Protein AF-A0A645G9M1-F1 (afdb_monomer)

pLDDT: mean 86.69, std 8.84, range [61.19, 98.19]

Mean predicted aligned error: 12.11 Å

Structure (mmCIF, N/CA/C/O backbone):
data_AF-A0A645G9M1-F1
#
_entry.id   AF-A0A645G9M1-F1
#
loop_
_atom_site.group_PDB
_atom_site.id
_atom_site.type_symbol
_atom_site.label_atom_id
_atom_site.label_alt_id
_atom_site.label_comp_id
_atom_site.label_asym_id
_atom_site.label_entity_id
_atom_site.label_seq_id
_atom_site.pdbx_PDB_ins_code
_atom_site.Cartn_x
_atom_site.Cartn_y
_atom_site.Cartn_z
_atom_site.occupancy
_atom_site.B_iso_or_equiv
_atom_site.auth_seq_id
_atom_site.auth_comp_id
_atom_site.auth_asym_id
_atom_site.auth_atom_id
_atom_site.pdbx_PDB_model_num
ATOM 1 N N . MET A 1 1 ? 27.141 -13.615 -14.813 1.00 61.19 1 MET A N 1
ATOM 2 C CA . MET A 1 1 ? 25.788 -13.403 -15.344 1.00 61.19 1 MET A CA 1
ATOM 3 C C . MET A 1 1 ? 25.907 -12.512 -16.574 1.00 61.19 1 MET A C 1
ATOM 5 O O . MET A 1 1 ? 26.567 -11.482 -16.467 1.00 61.19 1 MET A O 1
ATOM 9 N N . THR A 1 2 ? 25.422 -12.940 -17.736 1.00 76.00 2 THR A N 1
ATOM 10 C CA . THR A 1 2 ? 25.561 -12.231 -19.023 1.00 76.00 2 THR A CA 1
ATOM 11 C C . THR A 1 2 ? 24.439 -11.207 -19.220 1.00 76.00 2 THR A C 1
ATOM 13 O O . THR A 1 2 ? 23.397 -11.288 -18.573 1.00 76.00 2 THR A O 1
ATOM 16 N N . VAL A 1 3 ? 24.621 -10.231 -20.119 1.00 71.94 3 VAL A N 1
ATOM 17 C CA . VAL A 1 3 ? 23.575 -9.238 -20.454 1.00 71.94 3 VAL A CA 1
ATOM 18 C C . VAL A 1 3 ? 22.278 -9.918 -20.914 1.00 71.94 3 VAL A C 1
ATOM 20 O O . VAL A 1 3 ? 21.189 -9.452 -20.582 1.00 71.94 3 VAL A O 1
ATOM 23 N N . ASP A 1 4 ? 22.384 -11.044 -21.618 1.00 73.06 4 ASP A N 1
ATOM 24 C CA . ASP A 1 4 ? 21.227 -11.805 -22.097 1.00 73.06 4 ASP A CA 1
ATOM 25 C C . ASP A 1 4 ? 20.457 -12.477 -20.952 1.00 73.06 4 ASP A C 1
ATOM 27 O O . ASP A 1 4 ? 19.225 -12.474 -20.952 1.00 73.06 4 ASP A O 1
ATOM 31 N N . GLU A 1 5 ? 21.156 -12.961 -19.920 1.00 77.12 5 GLU A N 1
ATOM 32 C CA . GLU A 1 5 ? 20.518 -13.451 -18.693 1.00 77.12 5 GLU A CA 1
ATOM 33 C C . GLU A 1 5 ? 19.759 -12.319 -17.981 1.00 77.12 5 GLU A C 1
ATOM 35 O O . GLU A 1 5 ? 18.628 -12.524 -17.547 1.00 77.12 5 GLU A O 1
ATOM 40 N N . TYR A 1 6 ? 20.300 -11.096 -17.935 1.00 73.75 6 TYR A N 1
ATOM 41 C CA . TYR A 1 6 ? 19.592 -9.944 -17.355 1.00 73.75 6 TYR A CA 1
ATOM 42 C C . TYR A 1 6 ? 18.337 -9.550 -18.136 1.00 73.75 6 TYR A C 1
ATOM 44 O O . TYR A 1 6 ? 17.296 -9.275 -17.536 1.00 73.75 6 TYR A O 1
ATOM 52 N N . LYS A 1 7 ? 18.408 -9.553 -19.471 1.00 72.88 7 LYS A N 1
ATOM 53 C CA . LYS A 1 7 ? 17.247 -9.267 -20.328 1.00 72.88 7 LYS A CA 1
ATOM 54 C C . LYS A 1 7 ? 16.134 -10.306 -20.186 1.00 72.88 7 LYS A C 1
ATOM 56 O O . LYS A 1 7 ? 14.979 -9.976 -20.433 1.00 72.88 7 LYS A O 1
ATOM 61 N N . SER A 1 8 ? 16.449 -11.532 -19.762 1.00 78.12 8 SER A N 1
ATOM 62 C CA . SER A 1 8 ? 15.441 -12.578 -19.550 1.00 78.12 8 SER A CA 1
ATOM 63 C C . SER A 1 8 ? 14.485 -12.292 -18.381 1.00 78.12 8 SER A C 1
ATOM 65 O O . SER A 1 8 ? 13.332 -12.713 -18.430 1.00 78.12 8 SER A O 1
ATOM 67 N N . PHE A 1 9 ? 14.917 -11.529 -17.367 1.00 77.31 9 PHE A N 1
ATOM 68 C CA . PHE A 1 9 ? 14.066 -11.163 -16.225 1.00 77.31 9 PHE A CA 1
ATOM 69 C C . PHE A 1 9 ? 12.993 -10.129 -16.574 1.00 77.31 9 PHE A C 1
ATOM 71 O O . PHE A 1 9 ? 11.992 -10.036 -15.869 1.00 77.31 9 PHE A O 1
ATOM 78 N N . VAL A 1 10 ? 13.209 -9.342 -17.634 1.00 80.31 10 VAL A N 1
ATOM 79 C CA . VAL A 1 10 ? 12.287 -8.290 -18.079 1.00 80.31 10 VAL A CA 1
ATOM 80 C C . VAL A 1 10 ? 12.115 -8.404 -19.597 1.00 80.31 10 VAL A C 1
ATOM 82 O O . VAL A 1 10 ? 12.808 -7.712 -20.353 1.00 80.31 10 VAL A O 1
ATOM 85 N N . PRO A 1 11 ? 11.223 -9.298 -20.071 1.00 78.00 11 PRO A N 1
ATOM 86 C CA . PRO A 1 11 ? 10.996 -9.545 -21.497 1.00 78.00 11 PRO A CA 1
ATOM 87 C C . PRO A 1 11 ? 10.673 -8.280 -22.303 1.00 78.00 11 PRO A C 1
ATOM 89 O O . PRO A 1 11 ? 10.980 -8.201 -23.495 1.00 78.00 11 PRO A O 1
ATOM 92 N N . GLU A 1 12 ? 10.107 -7.261 -21.659 1.00 78.81 12 GLU A N 1
ATOM 93 C CA . GLU A 1 12 ? 9.803 -5.947 -22.228 1.00 78.81 12 GLU A CA 1
ATOM 94 C C . GLU A 1 12 ? 11.058 -5.222 -22.737 1.00 78.81 12 GLU A C 1
ATOM 96 O O . GLU A 1 12 ? 10.975 -4.399 -23.648 1.00 78.81 12 GLU A O 1
ATOM 101 N N . PHE A 1 13 ? 12.234 -5.550 -22.195 1.00 80.12 13 PHE A N 1
ATOM 102 C CA . PHE A 1 13 ? 13.522 -4.979 -22.590 1.00 80.12 13 PHE A CA 1
ATOM 103 C C . PHE A 1 13 ? 14.321 -5.872 -23.546 1.00 80.12 13 PHE A C 1
ATOM 105 O O . PHE A 1 13 ? 15.453 -5.536 -23.897 1.00 80.12 13 PHE A O 1
ATOM 112 N N . SER A 1 14 ? 13.736 -6.973 -24.027 1.00 78.31 14 SER A N 1
ATOM 113 C CA . SER A 1 14 ? 14.383 -7.903 -24.967 1.00 78.31 14 SER A CA 1
ATOM 114 C C . SER A 1 14 ? 14.899 -7.217 -26.238 1.00 78.31 14 SER A C 1
ATOM 116 O O . SER A 1 14 ? 15.976 -7.549 -26.731 1.00 78.31 14 SER A O 1
A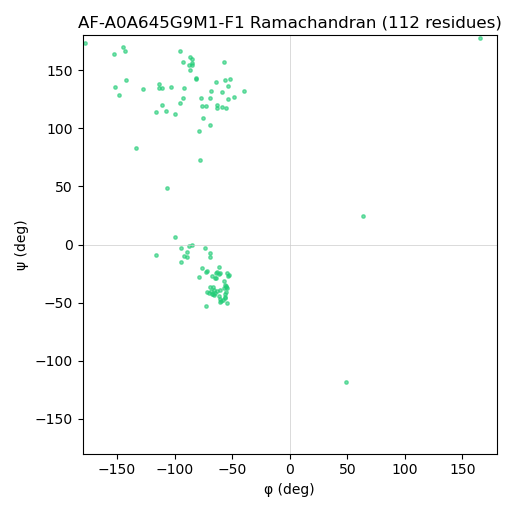TOM 118 N N . LYS A 1 15 ? 14.164 -6.216 -26.740 1.00 79.00 15 LYS A N 1
ATOM 119 C CA . LYS A 1 15 ? 14.522 -5.424 -27.932 1.00 79.00 15 LYS A CA 1
ATOM 120 C C . LYS A 1 15 ? 15.376 -4.194 -27.620 1.00 79.00 15 LYS A C 1
ATOM 122 O O . LYS A 1 15 ? 15.801 -3.504 -28.543 1.00 79.00 15 LYS A O 1
ATOM 127 N N . SER A 1 16 ? 15.597 -3.891 -26.345 1.00 82.25 16 SER A N 1
ATOM 128 C CA . SER A 1 16 ? 16.350 -2.713 -25.932 1.00 82.25 16 SER A CA 1
ATOM 129 C C . SER A 1 16 ? 17.850 -2.981 -26.007 1.00 82.25 16 SER A C 1
ATOM 131 O O . SER A 1 16 ? 18.334 -4.080 -25.706 1.00 82.25 16 SER A O 1
ATOM 133 N N . ASN A 1 17 ? 18.603 -1.960 -26.405 1.00 84.75 17 ASN A N 1
ATOM 134 C CA . ASN A 1 17 ? 20.053 -2.051 -26.510 1.00 84.75 17 ASN A CA 1
ATOM 135 C C . ASN A 1 17 ? 20.705 -1.865 -25.140 1.00 84.75 17 ASN A C 1
ATOM 137 O O . ASN A 1 17 ? 20.261 -1.048 -24.333 1.00 84.75 17 ASN A O 1
ATOM 141 N N . TRP A 1 18 ? 21.768 -2.631 -24.901 1.00 86.19 18 TRP A N 1
ATOM 142 C CA . TRP A 1 18 ? 22.651 -2.402 -23.767 1.00 86.19 18 TRP A CA 1
ATOM 143 C C . TRP A 1 18 ? 23.564 -1.225 -24.095 1.00 86.19 18 TRP A C 1
ATOM 145 O O . TRP A 1 18 ? 24.224 -1.227 -25.134 1.00 86.19 18 TRP A O 1
ATOM 155 N N . VAL A 1 19 ? 23.585 -0.227 -23.224 1.00 86.31 19 VAL A N 1
ATOM 156 C CA . VAL A 1 19 ? 24.507 0.900 -23.298 1.00 86.31 19 VAL A CA 1
ATOM 157 C C . VAL A 1 19 ? 25.632 0.616 -22.318 1.00 86.31 19 VAL A C 1
ATOM 159 O O . VAL A 1 19 ? 25.414 0.578 -21.108 1.00 86.31 19 VAL A O 1
ATOM 162 N N . GLN A 1 20 ? 26.826 0.377 -22.855 1.00 82.44 20 GLN A N 1
ATOM 163 C CA . GLN A 1 20 ? 28.036 0.281 -22.050 1.00 82.44 20 GLN A CA 1
ATOM 164 C C . GLN A 1 20 ? 28.455 1.697 -21.658 1.00 82.44 20 GLN A C 1
ATOM 166 O O . GLN A 1 20 ? 28.709 2.522 -22.535 1.00 82.44 20 GLN A O 1
ATOM 171 N N . ASP A 1 21 ? 28.504 1.972 -20.362 1.00 76.50 21 ASP A N 1
ATOM 172 C CA . ASP A 1 21 ? 28.881 3.275 -19.826 1.00 76.50 21 ASP A CA 1
ATOM 173 C C . ASP A 1 21 ? 29.497 3.078 -18.445 1.00 76.50 21 ASP A C 1
ATOM 175 O O . ASP A 1 21 ? 28.961 2.324 -17.640 1.00 76.50 21 ASP A O 1
ATOM 179 N N . ASP A 1 22 ? 30.609 3.734 -18.140 1.00 76.56 22 ASP A N 1
ATOM 180 C CA . ASP A 1 22 ? 31.276 3.544 -16.853 1.00 76.56 22 ASP A CA 1
ATOM 181 C C . ASP A 1 22 ? 30.554 4.323 -15.750 1.00 76.56 22 ASP A C 1
ATOM 183 O O . ASP A 1 22 ? 31.024 5.349 -15.262 1.00 76.56 22 ASP A O 1
ATOM 187 N N . LEU A 1 23 ? 29.375 3.823 -15.366 1.00 75.00 23 LEU A N 1
ATOM 188 C CA . LEU A 1 23 ? 28.478 4.431 -14.384 1.00 75.00 23 LEU A CA 1
ATOM 189 C C . LEU A 1 23 ? 29.168 4.709 -13.044 1.00 75.00 23 LEU A C 1
ATOM 191 O O . LEU A 1 23 ? 28.725 5.584 -12.304 1.00 75.00 23 LEU A O 1
ATOM 195 N N . LYS A 1 24 ? 30.242 3.978 -12.721 1.00 77.88 24 LYS A N 1
ATOM 196 C CA . LYS A 1 24 ? 31.030 4.187 -11.501 1.00 77.88 24 LYS A CA 1
ATOM 197 C C . LYS A 1 24 ? 31.988 5.367 -11.615 1.00 77.88 24 LYS A C 1
ATOM 199 O O . LYS A 1 24 ? 32.311 5.969 -10.595 1.00 77.88 24 LYS A O 1
ATOM 204 N N . CYS A 1 25 ? 32.443 5.682 -12.823 1.00 77.25 25 CYS A N 1
ATOM 205 C CA . CYS A 1 25 ? 33.366 6.780 -13.095 1.00 77.25 25 CYS A CA 1
ATOM 206 C C . CYS A 1 25 ? 32.661 8.082 -13.498 1.00 77.25 25 CYS A C 1
ATOM 208 O O . CYS A 1 25 ? 33.329 9.100 -13.688 1.00 77.25 25 CYS A O 1
ATOM 210 N N . ILE A 1 26 ? 31.329 8.084 -13.614 1.00 80.56 26 ILE A N 1
ATOM 211 C CA . ILE A 1 26 ? 30.561 9.307 -13.853 1.00 80.56 26 ILE A CA 1
ATOM 212 C C . ILE A 1 26 ? 30.541 10.163 -12.581 1.00 80.56 26 ILE A C 1
ATOM 214 O O . ILE A 1 26 ? 29.993 9.773 -11.54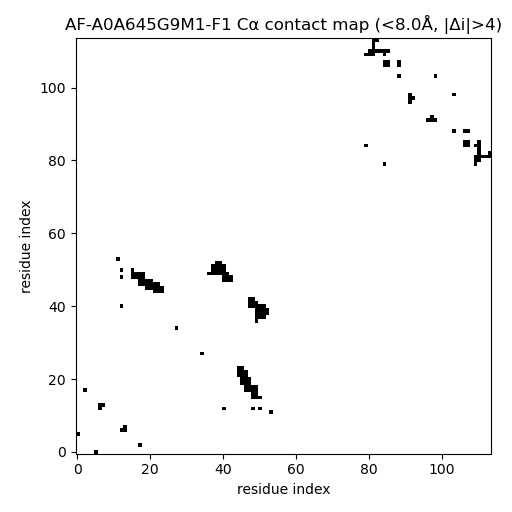9 1.00 80.56 26 ILE A O 1
ATOM 218 N N . ASP A 1 27 ? 31.077 11.379 -12.681 1.00 82.69 27 ASP A N 1
ATOM 219 C CA . ASP A 1 27 ? 30.879 12.410 -11.667 1.00 82.69 27 ASP A CA 1
ATOM 220 C C . ASP A 1 27 ? 29.493 13.056 -11.836 1.00 82.69 27 ASP A C 1
ATOM 222 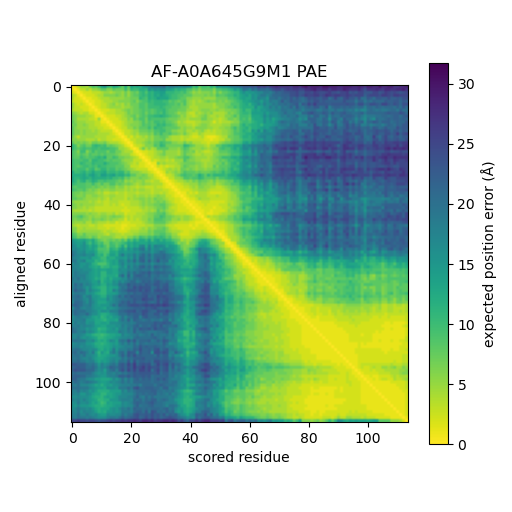O O . ASP A 1 27 ? 29.278 13.956 -12.655 1.00 82.69 27 ASP A O 1
ATOM 226 N N . PHE A 1 28 ? 28.528 12.579 -11.047 1.00 80.56 28 PHE A N 1
ATOM 227 C CA . PHE A 1 28 ? 27.167 13.121 -11.010 1.00 80.56 28 PHE A CA 1
ATOM 228 C C . PHE A 1 28 ? 27.063 14.481 -10.298 1.00 80.56 28 PHE A C 1
ATOM 230 O O . PHE A 1 28 ? 25.973 15.052 -10.251 1.00 80.56 28 PHE A O 1
ATOM 237 N N . THR A 1 29 ? 28.157 15.010 -9.737 1.00 82.12 29 THR A N 1
ATOM 238 C CA . THR A 1 29 ? 28.172 16.323 -9.070 1.00 82.12 29 THR A CA 1
ATOM 239 C C . THR A 1 29 ? 28.496 17.475 -10.024 1.00 82.12 29 THR A C 1
ATOM 241 O O . THR A 1 29 ? 28.291 18.641 -9.676 1.00 82.12 29 THR A O 1
ATOM 244 N N . GLU A 1 30 ? 28.932 17.169 -11.251 1.00 85.50 30 GLU A N 1
ATOM 245 C CA . GLU A 1 30 ? 29.248 18.162 -12.273 1.00 85.50 30 GLU A CA 1
ATOM 246 C C . GLU A 1 30 ? 27.976 18.862 -12.789 1.00 85.50 30 GLU A C 1
ATOM 248 O O . GLU A 1 30 ? 27.237 18.345 -13.626 1.00 85.50 30 GLU A O 1
ATOM 253 N N . SER A 1 31 ? 27.740 20.091 -12.326 1.00 81.94 31 SER A N 1
ATOM 254 C CA . SER A 1 31 ? 26.552 20.888 -12.669 1.00 81.94 31 SER A CA 1
ATOM 255 C C . SER A 1 31 ? 26.496 21.368 -14.127 1.00 81.94 31 SER A C 1
ATOM 257 O O . SER A 1 31 ? 25.459 21.864 -14.569 1.00 81.94 31 SER A O 1
ATOM 259 N N . SER A 1 32 ? 27.590 21.220 -14.884 1.00 85.88 32 SER A N 1
ATOM 260 C CA . SER A 1 32 ? 27.668 21.549 -16.314 1.00 85.88 32 SER A CA 1
ATOM 261 C C . SER A 1 32 ? 26.978 20.498 -17.201 1.00 85.88 32 SER A C 1
ATOM 263 O O . SER A 1 32 ? 26.614 20.796 -18.341 1.00 85.88 32 SER A O 1
ATOM 265 N N . LYS A 1 33 ? 26.775 19.276 -16.684 1.00 83.25 33 LYS A N 1
ATOM 266 C CA . LYS A 1 33 ? 26.179 18.145 -17.402 1.00 83.25 33 LYS A CA 1
ATOM 267 C C . LYS A 1 33 ? 24.835 17.774 -16.791 1.00 83.25 33 LYS A C 1
ATOM 269 O O . LYS A 1 33 ? 24.658 17.721 -15.580 1.00 83.25 33 LYS A O 1
ATOM 274 N N . SER A 1 34 ? 23.867 17.480 -17.654 1.00 82.00 34 SER A N 1
ATOM 275 C CA . SER A 1 34 ? 22.566 16.958 -17.239 1.00 82.00 34 SER A CA 1
ATOM 276 C C . SER A 1 34 ? 22.473 15.488 -17.615 1.00 82.00 34 SER A C 1
ATOM 278 O O . SER A 1 34 ? 22.442 15.144 -18.796 1.00 82.00 34 SER A O 1
ATOM 280 N N . TYR A 1 35 ? 22.395 14.628 -16.604 1.00 83.06 35 TYR A N 1
ATOM 281 C CA . TYR A 1 35 ? 22.123 13.207 -16.778 1.00 83.06 35 TYR A CA 1
ATOM 282 C C . TYR A 1 35 ? 20.618 12.977 -16.652 1.00 83.06 35 TYR A C 1
ATOM 284 O O . TYR A 1 35 ? 19.994 13.386 -15.671 1.00 83.06 35 TYR A O 1
ATOM 292 N N . LYS A 1 36 ? 20.013 12.341 -17.656 1.00 83.19 36 LYS A N 1
ATOM 293 C CA . LYS A 1 36 ? 18.590 11.992 -17.635 1.00 83.19 36 LYS A CA 1
ATOM 294 C C . LYS A 1 36 ? 18.448 10.486 -17.656 1.00 83.19 36 LYS A C 1
ATOM 296 O O . LYS A 1 36 ? 18.772 9.848 -18.654 1.00 83.19 36 LYS A O 1
ATOM 301 N N . TRP A 1 37 ? 17.922 9.938 -16.567 1.00 83.81 37 TRP A N 1
ATOM 302 C CA . TRP A 1 37 ? 17.510 8.545 -16.552 1.00 83.81 37 TRP A CA 1
ATOM 303 C C . TRP A 1 37 ? 16.284 8.362 -17.466 1.00 83.81 37 TRP A C 1
ATOM 305 O O . TRP A 1 37 ? 15.340 9.160 -17.382 1.00 83.81 37 TRP A O 1
ATOM 315 N N . PRO A 1 38 ? 16.275 7.350 -18.351 1.00 84.00 38 PRO A N 1
ATOM 316 C CA . PRO A 1 38 ? 15.089 6.964 -19.111 1.00 84.00 38 PRO A CA 1
ATOM 317 C C . PRO A 1 38 ? 13.916 6.622 -18.179 1.00 84.00 38 PRO A C 1
ATOM 319 O O . PRO A 1 38 ? 14.106 6.301 -17.011 1.00 84.00 38 PRO A O 1
ATOM 322 N N . LYS A 1 39 ? 12.670 6.698 -18.664 1.00 85.50 39 LYS A N 1
ATOM 323 C CA . LYS A 1 39 ? 11.486 6.538 -17.791 1.00 85.50 39 LYS A CA 1
ATOM 324 C C . LYS A 1 39 ? 11.420 5.163 -17.108 1.00 85.50 39 LYS A C 1
ATOM 326 O O . LYS A 1 39 ? 10.801 5.040 -16.058 1.00 85.50 39 LYS A O 1
ATOM 331 N N . ALA A 1 40 ? 12.039 4.152 -17.708 1.00 85.88 40 ALA A N 1
ATOM 332 C CA . ALA A 1 40 ? 12.280 2.838 -17.134 1.00 85.88 40 ALA A CA 1
ATOM 333 C C . ALA A 1 40 ? 13.650 2.324 -17.590 1.00 85.88 40 ALA A C 1
ATOM 335 O O . ALA A 1 40 ? 14.247 2.858 -18.522 1.00 85.88 40 ALA A O 1
ATOM 336 N N . GLY A 1 41 ? 14.153 1.272 -16.960 1.00 87.88 41 GLY A N 1
ATOM 337 C CA . GLY A 1 41 ? 15.421 0.688 -17.362 1.00 87.88 41 GLY A CA 1
ATOM 338 C C . GLY A 1 41 ? 15.997 -0.252 -16.322 1.00 87.88 41 GLY A C 1
ATOM 339 O O . GLY A 1 41 ? 15.438 -0.414 -15.239 1.00 87.88 41 GLY A O 1
ATOM 340 N N . LEU A 1 42 ? 17.135 -0.844 -16.659 1.00 86.38 42 LEU A N 1
ATOM 341 C CA . LEU A 1 42 ? 17.943 -1.674 -15.769 1.00 86.38 42 LEU A CA 1
ATOM 342 C C . LEU A 1 42 ? 19.367 -1.135 -15.795 1.00 86.38 42 LEU A C 1
ATOM 344 O O . LEU A 1 42 ? 19.887 -0.893 -16.875 1.00 86.38 42 LEU A O 1
ATOM 348 N N . ALA A 1 43 ? 20.008 -0.969 -14.647 1.00 87.19 43 ALA A N 1
ATOM 349 C CA . ALA A 1 43 ? 21.437 -0.675 -14.576 1.00 87.19 43 ALA A CA 1
ATOM 350 C C . ALA A 1 43 ? 22.152 -1.859 -13.929 1.00 87.19 43 ALA A C 1
ATOM 352 O O . ALA A 1 43 ? 21.685 -2.384 -12.917 1.00 87.19 43 ALA A O 1
ATOM 353 N N . TRP A 1 44 ? 23.274 -2.280 -14.507 1.00 81.81 44 TRP A N 1
ATOM 354 C CA . TRP A 1 44 ? 24.115 -3.316 -13.922 1.00 81.81 44 TRP A CA 1
ATOM 355 C C . TRP A 1 44 ? 25.585 -3.080 -14.264 1.00 81.81 44 TRP A C 1
ATOM 357 O O . TRP A 1 44 ? 25.944 -2.940 -15.430 1.00 81.81 44 TRP A O 1
ATOM 367 N N . MET A 1 45 ? 26.435 -3.091 -13.233 1.00 82.69 45 MET A N 1
ATOM 368 C CA . MET A 1 45 ? 27.864 -2.774 -13.337 1.00 82.69 45 MET A CA 1
ATOM 369 C C . MET A 1 45 ? 28.095 -1.467 -14.111 1.00 82.69 45 MET A C 1
ATOM 371 O O . MET A 1 45 ? 27.632 -0.417 -13.675 1.00 82.69 45 MET A O 1
ATOM 375 N N . ASP A 1 46 ? 28.796 -1.550 -15.237 1.00 84.94 46 ASP A N 1
ATOM 376 C CA . ASP A 1 46 ? 29.260 -0.420 -16.036 1.00 84.94 46 ASP A CA 1
ATOM 377 C C . ASP A 1 46 ? 28.403 -0.333 -17.307 1.00 84.94 46 ASP A C 1
ATOM 379 O O . ASP A 1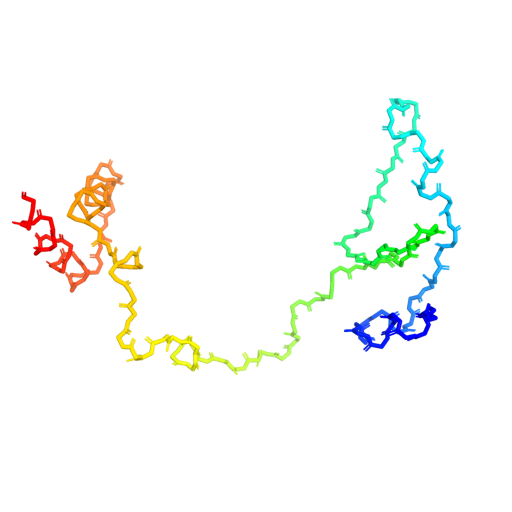 46 ? 28.884 -0.285 -18.441 1.00 84.94 46 ASP A O 1
ATOM 383 N N . GLY A 1 47 ? 27.089 -0.396 -17.120 1.00 86.50 47 GLY A N 1
ATOM 384 C CA . GLY A 1 47 ? 26.154 -0.209 -18.208 1.00 86.50 47 GLY A CA 1
ATOM 385 C C . GLY A 1 47 ? 24.706 -0.263 -17.765 1.00 86.50 47 GLY A C 1
ATOM 386 O O . GLY A 1 47 ? 24.365 -0.546 -16.610 1.00 86.50 47 GLY A O 1
ATOM 387 N N . TYR A 1 48 ? 23.836 0.047 -18.713 1.00 88.50 48 TYR A N 1
ATOM 388 C CA . TYR A 1 48 ? 22.407 0.094 -18.479 1.00 88.50 48 TYR A CA 1
ATOM 389 C C . TYR A 1 48 ? 21.599 -0.192 -19.744 1.00 88.50 48 TYR A C 1
ATOM 391 O O . TYR A 1 48 ? 22.074 -0.104 -20.872 1.00 88.50 48 TYR A O 1
ATOM 399 N N . ILE A 1 49 ? 20.325 -0.498 -19.539 1.00 88.50 49 ILE A N 1
ATOM 400 C CA . ILE A 1 49 ? 19.276 -0.502 -20.545 1.00 88.50 49 ILE A CA 1
ATOM 401 C C . ILE A 1 49 ? 18.344 0.652 -20.218 1.00 88.50 49 ILE A C 1
ATOM 403 O O . ILE A 1 49 ? 17.743 0.681 -19.146 1.00 88.50 49 ILE A O 1
ATOM 407 N N . GLY A 1 50 ? 18.203 1.584 -21.154 1.00 87.69 50 GLY A N 1
ATOM 408 C CA . GLY A 1 50 ? 17.190 2.628 -21.107 1.00 87.69 50 GLY A CA 1
ATOM 409 C C . GLY A 1 50 ? 15.919 2.208 -21.834 1.00 87.69 50 GLY A C 1
ATOM 410 O O . GLY A 1 50 ? 15.987 1.709 -22.955 1.00 87.69 50 GLY A O 1
ATOM 411 N N . ALA A 1 51 ? 14.759 2.440 -21.230 1.00 83.50 51 ALA A N 1
ATOM 412 C CA . ALA A 1 51 ? 13.465 2.147 -21.828 1.00 83.50 51 ALA A CA 1
ATOM 413 C C . ALA A 1 51 ? 12.401 3.180 -21.430 1.00 83.50 51 ALA A C 1
ATOM 415 O O . ALA A 1 51 ? 12.583 4.024 -20.549 1.00 83.50 51 ALA A O 1
ATOM 416 N N . ASN A 1 52 ? 11.251 3.109 -22.094 1.00 80.12 52 ASN A N 1
ATOM 417 C CA . ASN A 1 52 ? 10.043 3.740 -21.584 1.00 80.12 52 ASN A CA 1
ATOM 418 C C . ASN A 1 52 ? 9.342 2.777 -20.628 1.00 80.12 52 ASN A C 1
ATOM 420 O O . ASN A 1 52 ? 9.432 1.562 -20.801 1.00 80.12 52 ASN A O 1
ATOM 424 N N . VAL A 1 53 ? 8.631 3.322 -19.637 1.00 70.44 53 VAL A N 1
ATOM 425 C CA . VAL A 1 53 ? 7.678 2.532 -18.846 1.00 70.44 53 VAL A CA 1
ATOM 426 C C . VAL A 1 53 ? 6.733 1.873 -19.838 1.00 70.44 53 VAL A C 1
ATOM 428 O O . VAL A 1 53 ? 6.174 2.568 -20.694 1.00 70.44 53 VAL A O 1
ATOM 431 N N . ALA A 1 54 ? 6.616 0.546 -19.764 1.00 65.94 54 ALA A N 1
ATOM 432 C CA . ALA A 1 54 ? 5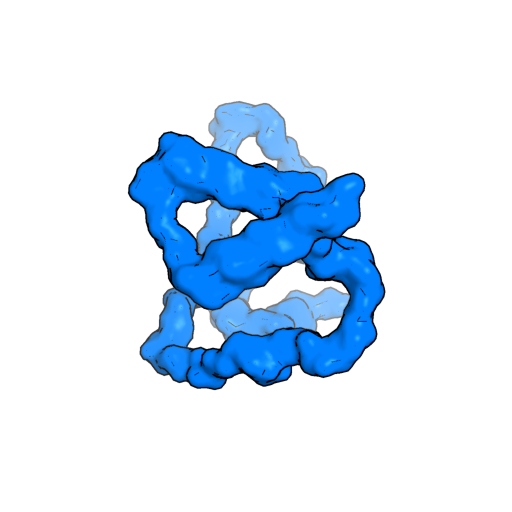.634 -0.162 -20.565 1.00 65.94 54 ALA A CA 1
ATOM 433 C C . ALA A 1 54 ? 4.269 0.491 -20.304 1.00 65.94 54 ALA A C 1
ATOM 435 O O . ALA A 1 54 ? 3.975 0.824 -19.149 1.00 65.94 54 ALA A O 1
ATOM 436 N N . PRO A 1 55 ? 3.451 0.744 -21.339 1.00 69.19 55 PRO A N 1
ATOM 437 C CA . PRO A 1 55 ? 2.090 1.184 -21.086 1.00 69.19 55 PRO A CA 1
ATOM 438 C C . PRO A 1 55 ? 1.450 0.189 -20.115 1.00 69.19 55 PRO A C 1
ATOM 440 O O . PRO A 1 55 ? 1.732 -1.011 -20.189 1.00 69.19 55 PRO A O 1
ATOM 443 N N . THR A 1 56 ? 0.622 0.689 -19.192 1.00 67.12 56 THR A N 1
ATOM 444 C CA . THR A 1 56 ? -0.276 -0.162 -18.400 1.00 67.12 56 THR A CA 1
ATOM 445 C C . THR A 1 56 ? -0.835 -1.239 -19.328 1.00 67.12 56 THR A C 1
ATOM 447 O O . THR A 1 56 ? -1.221 -0.876 -20.445 1.00 67.12 56 THR A O 1
ATOM 450 N N . PRO A 1 57 ? -0.813 -2.528 -18.935 1.00 72.56 57 PRO A N 1
ATOM 451 C CA . PRO A 1 57 ? -1.146 -3.613 -19.845 1.00 72.56 57 PRO A CA 1
ATOM 452 C C . PRO A 1 57 ? -2.452 -3.295 -20.572 1.00 72.56 57 PRO A C 1
ATOM 454 O O . PRO A 1 57 ? -3.445 -2.935 -19.941 1.00 72.56 57 PRO A O 1
ATOM 457 N N . GLU A 1 58 ? -2.408 -3.363 -21.907 1.00 73.31 58 GLU A N 1
ATOM 458 C CA . GLU A 1 58 ? -3.545 -3.027 -22.777 1.00 73.31 58 GLU A CA 1
ATOM 459 C C . GLU A 1 58 ? -4.778 -3.851 -22.394 1.00 73.31 58 GLU A C 1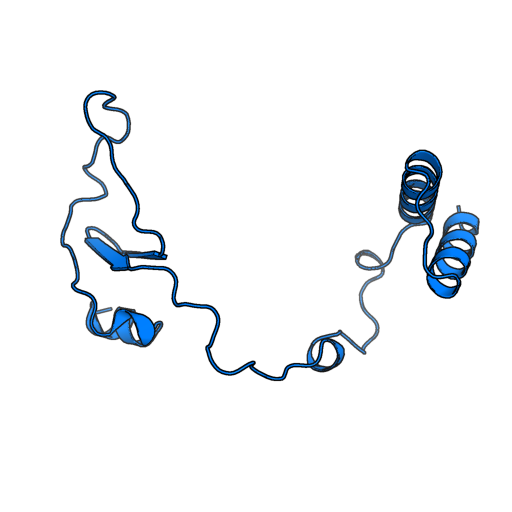
ATOM 461 O O . GLU A 1 58 ? -5.907 -3.363 -22.392 1.00 73.31 58 GLU A O 1
ATOM 466 N N . VAL A 1 59 ? -4.530 -5.096 -21.989 1.00 82.12 59 VAL A N 1
ATOM 467 C CA . VAL A 1 59 ? -5.523 -5.988 -21.411 1.00 82.12 59 VAL A CA 1
ATOM 468 C C . VAL A 1 59 ? -5.447 -5.887 -19.894 1.00 82.12 59 VAL A C 1
ATOM 470 O O . VAL A 1 59 ? -4.415 -6.1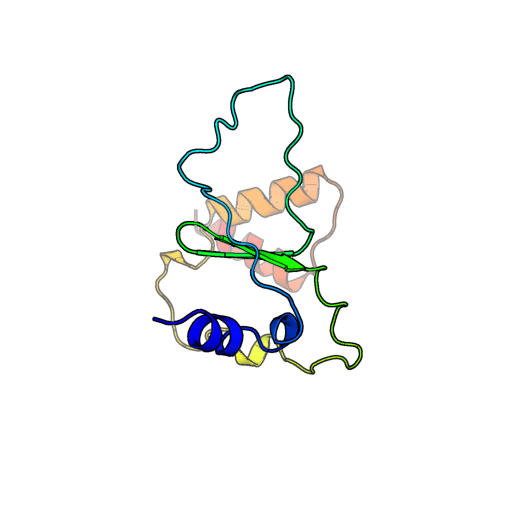85 -19.291 1.00 82.12 59 VAL A O 1
ATOM 473 N N . GLN A 1 60 ? -6.562 -5.516 -19.264 1.00 82.19 60 GLN A N 1
ATOM 474 C CA . GLN A 1 60 ? -6.686 -5.558 -17.813 1.00 82.19 60 GLN A CA 1
ATOM 475 C C . GLN A 1 60 ? -6.380 -6.973 -17.313 1.00 82.19 60 GLN A C 1
ATOM 477 O O . GLN A 1 60 ? -7.103 -7.925 -17.610 1.00 82.19 60 GLN A O 1
ATOM 482 N N . ILE A 1 61 ? -5.330 -7.097 -16.508 1.00 83.94 61 ILE A N 1
ATOM 483 C CA . ILE A 1 61 ? -5.044 -8.333 -15.793 1.00 83.94 61 ILE A CA 1
ATOM 484 C C . ILE A 1 61 ? -6.046 -8.405 -14.644 1.00 83.94 61 ILE A C 1
ATOM 486 O O . ILE A 1 61 ? -5.982 -7.609 -13.707 1.00 83.94 61 ILE A O 1
ATOM 490 N N . GLN A 1 62 ? -7.010 -9.319 -14.751 1.00 86.62 62 GLN A N 1
ATOM 491 C CA . GLN A 1 62 ? -7.950 -9.579 -13.668 1.00 86.62 62 GLN A CA 1
ATOM 492 C C . GLN A 1 62 ? -7.170 -10.115 -12.469 1.00 86.62 62 GLN A C 1
ATOM 494 O O . GLN A 1 62 ? -6.499 -11.141 -12.560 1.00 86.62 62 GLN A O 1
ATOM 499 N N . SER A 1 63 ? -7.249 -9.401 -11.356 1.00 87.56 63 SER A N 1
ATOM 500 C CA . SER A 1 63 ? -6.713 -9.834 -10.074 1.00 87.56 63 SER A CA 1
ATOM 501 C C . SER A 1 63 ? -7.672 -9.406 -8.974 1.00 87.56 63 SER A C 1
ATOM 503 O O . SER A 1 63 ? -8.282 -8.334 -9.045 1.00 87.56 63 SER A O 1
ATOM 505 N N . SER A 1 64 ? -7.843 -10.260 -7.967 1.00 89.19 64 SER A N 1
ATOM 506 C CA . SER A 1 64 ? -8.610 -9.918 -6.779 1.00 89.19 64 SER A CA 1
ATOM 507 C C . SER A 1 64 ? -7.655 -9.604 -5.642 1.00 89.19 64 SER A C 1
ATOM 509 O O . SER A 1 64 ? -6.714 -10.345 -5.371 1.00 89.19 64 SER A O 1
ATOM 511 N N . LEU A 1 65 ? -7.931 -8.523 -4.910 1.00 87.38 65 LEU A N 1
ATOM 512 C CA . LEU A 1 65 ? -7.220 -8.250 -3.662 1.00 87.38 65 LEU A CA 1
ATOM 513 C C . LEU A 1 65 ? -7.373 -9.423 -2.678 1.00 87.38 65 LEU A C 1
ATOM 515 O O . LEU A 1 65 ? -6.453 -9.706 -1.921 1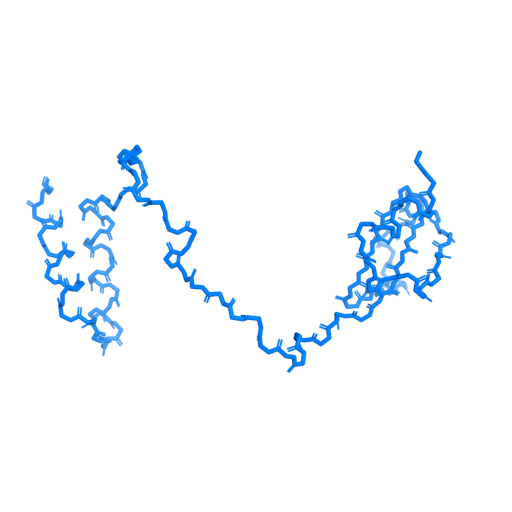.00 87.38 65 LEU A O 1
ATOM 519 N N . LEU A 1 66 ? -8.505 -10.134 -2.722 1.00 89.25 66 LEU A N 1
ATOM 520 C CA . LEU A 1 66 ? -8.757 -11.287 -1.857 1.00 89.25 66 LEU A CA 1
ATOM 521 C C . LEU A 1 66 ? -7.781 -12.443 -2.099 1.00 89.25 66 LEU A C 1
ATOM 523 O O . LEU A 1 66 ? -7.556 -13.214 -1.175 1.00 89.25 66 LEU A O 1
ATOM 527 N N . ASP A 1 67 ? -7.175 -12.534 -3.286 1.00 90.44 67 ASP A N 1
ATOM 528 C CA . ASP A 1 67 ? -6.232 -13.609 -3.617 1.00 90.44 67 ASP A CA 1
ATOM 529 C C . ASP A 1 67 ? -4.895 -13.454 -2.873 1.00 90.44 67 ASP A C 1
ATOM 531 O O . ASP A 1 67 ? -4.166 -14.426 -2.696 1.00 90.44 67 ASP A O 1
ATOM 535 N N . ILE A 1 68 ? -4.564 -12.230 -2.440 1.00 89.81 68 ILE A N 1
ATOM 536 C CA . ILE A 1 68 ? -3.299 -11.902 -1.761 1.00 89.81 68 ILE A CA 1
ATOM 537 C C . ILE A 1 68 ? -3.487 -11.427 -0.318 1.00 89.81 68 ILE A C 1
ATOM 539 O O . ILE A 1 68 ? -2.505 -11.235 0.401 1.00 89.81 68 ILE A O 1
ATOM 543 N N . VAL A 1 69 ? -4.727 -11.177 0.107 1.00 90.56 69 VAL A N 1
ATOM 544 C CA . VAL A 1 69 ? -5.018 -10.791 1.488 1.00 90.56 69 VAL A CA 1
ATOM 545 C C . VAL A 1 69 ? -4.765 -11.989 2.389 1.00 90.56 69 VAL A C 1
ATOM 547 O O . VAL A 1 69 ? -5.323 -13.064 2.195 1.00 90.56 69 VAL A O 1
ATOM 550 N N . GLU A 1 70 ? -3.934 -11.781 3.405 1.00 89.62 70 GLU A N 1
ATOM 551 C CA . GLU A 1 70 ? -3.636 -12.802 4.400 1.00 89.62 70 GLU A CA 1
ATOM 552 C C . GLU A 1 70 ? -4.904 -13.175 5.182 1.00 89.62 70 GLU A C 1
ATOM 554 O O . GLU A 1 70 ? -5.503 -12.340 5.866 1.00 89.62 70 GLU A O 1
ATOM 559 N N . THR A 1 71 ? -5.320 -14.437 5.063 1.00 88.06 71 THR A N 1
ATOM 560 C CA . THR A 1 71 ? -6.520 -14.973 5.723 1.00 88.06 71 THR A CA 1
ATOM 561 C C . THR A 1 71 ? -6.214 -15.653 7.052 1.00 88.06 71 THR A C 1
ATOM 563 O O . THR A 1 71 ? -7.127 -15.924 7.833 1.00 88.06 71 THR A O 1
ATOM 566 N N . THR A 1 72 ? -4.946 -15.970 7.314 1.00 91.38 72 THR A N 1
ATOM 567 C CA . THR A 1 72 ? -4.536 -16.598 8.568 1.00 91.38 72 THR A CA 1
ATOM 568 C C . THR A 1 72 ? -4.303 -15.550 9.661 1.00 91.38 72 THR A C 1
ATOM 570 O O . THR A 1 72 ? -4.048 -14.377 9.374 1.00 91.38 72 THR A O 1
ATOM 573 N N . PRO A 1 73 ? -4.408 -15.928 10.948 1.00 89.88 73 PRO A N 1
ATOM 574 C CA . PRO A 1 73 ? -4.095 -15.013 12.037 1.00 89.88 73 PRO A CA 1
ATOM 575 C C . PRO A 1 73 ? -2.650 -14.503 11.947 1.00 89.88 73 PRO A C 1
ATOM 577 O O . PRO A 1 73 ? -1.698 -15.274 12.059 1.00 89.88 73 PRO A O 1
ATOM 580 N N . VAL A 1 74 ? -2.487 -13.187 11.802 1.00 91.06 74 VAL A N 1
ATOM 581 C CA . VAL A 1 74 ? -1.171 -12.534 11.784 1.00 91.06 74 VAL A CA 1
ATOM 582 C C . VAL A 1 74 ? -0.778 -11.994 13.155 1.00 91.06 74 VAL A C 1
ATOM 584 O O . VAL A 1 74 ? -1.587 -11.859 14.075 1.00 91.06 74 VAL A O 1
ATOM 587 N N . SER A 1 75 ? 0.500 -11.647 13.306 1.00 93.69 75 SER A N 1
ATOM 588 C CA . SER A 1 75 ? 0.998 -10.982 14.512 1.00 93.69 75 SER A CA 1
ATOM 589 C C . SER A 1 75 ? 0.232 -9.682 14.802 1.00 93.69 75 SER A C 1
ATOM 591 O O . SER A 1 75 ? -0.028 -8.888 13.896 1.00 93.69 75 SER A O 1
ATOM 593 N N . ARG A 1 76 ? -0.034 -9.408 16.089 1.00 90.38 76 ARG A N 1
ATOM 594 C CA . ARG A 1 76 ? -0.739 -8.195 16.550 1.00 90.38 76 ARG A CA 1
ATOM 595 C C . ARG A 1 76 ? -0.141 -6.883 16.034 1.00 90.38 76 ARG A C 1
ATOM 597 O O . ARG A 1 76 ? -0.875 -5.915 15.898 1.00 90.38 76 ARG A O 1
ATOM 604 N N . LYS A 1 77 ? 1.156 -6.852 15.703 1.00 93.12 77 LYS A N 1
ATOM 605 C CA . LYS A 1 77 ? 1.841 -5.662 15.165 1.00 93.12 77 LYS A CA 1
ATOM 606 C C . LYS A 1 77 ? 1.275 -5.158 13.828 1.00 93.12 77 LYS A C 1
ATOM 608 O O . LYS A 1 77 ? 1.543 -4.019 13.466 1.00 93.12 77 LYS A O 1
ATOM 613 N N . TYR A 1 78 ? 0.544 -6.003 13.096 1.00 91.56 78 TYR A N 1
ATOM 614 C CA . TYR A 1 78 ? -0.092 -5.648 11.823 1.00 91.56 78 TYR A CA 1
ATOM 615 C C . TYR A 1 78 ? -1.534 -5.146 11.982 1.00 91.56 78 TYR A C 1
ATOM 617 O O . TYR A 1 78 ? -2.107 -4.636 11.023 1.00 91.56 78 TYR A O 1
ATOM 625 N N . TYR A 1 79 ? -2.120 -5.267 13.176 1.00 92.12 79 TYR A N 1
ATOM 626 C CA . TYR A 1 79 ? -3.438 -4.711 13.472 1.00 92.12 79 TYR A CA 1
ATOM 627 C C . TYR A 1 79 ? -3.311 -3.262 13.946 1.00 92.12 79 TYR A C 1
ATOM 629 O O . TYR A 1 79 ? -2.282 -2.844 14.481 1.00 92.12 79 TYR A O 1
ATOM 637 N N . LEU A 1 80 ? -4.377 -2.485 13.755 1.00 95.88 80 LEU A N 1
ATOM 638 C CA . LEU A 1 80 ? -4.435 -1.117 14.256 1.00 95.88 80 LEU A CA 1
ATOM 639 C C . LEU A 1 80 ? -4.389 -1.106 15.783 1.00 95.88 80 LEU A C 1
ATOM 641 O O . LEU A 1 80 ? -5.024 -1.920 16.445 1.00 95.88 80 LEU A O 1
ATOM 645 N N . THR A 1 81 ? -3.654 -0.144 16.333 1.00 96.19 81 THR A N 1
ATOM 646 C CA . THR A 1 81 ? -3.697 0.153 17.765 1.00 96.19 81 THR A CA 1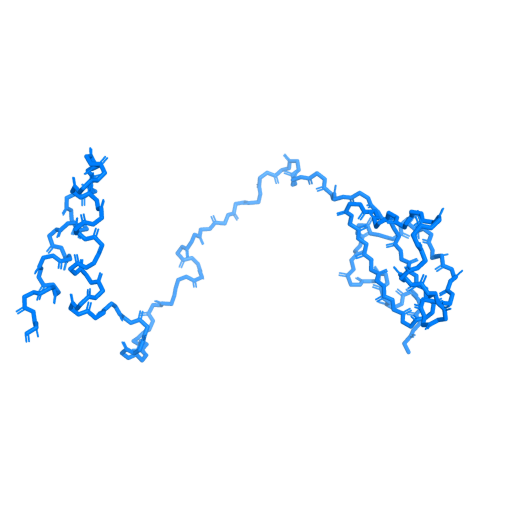
ATOM 647 C C . THR A 1 81 ? -4.853 1.111 18.074 1.00 96.19 81 THR A C 1
ATOM 649 O O . THR A 1 81 ? -5.262 1.871 17.187 1.00 96.19 81 THR A O 1
ATOM 652 N N . PRO A 1 82 ? -5.324 1.180 19.334 1.00 97.69 82 PRO A N 1
ATOM 653 C CA . PRO A 1 82 ? -6.367 2.130 19.734 1.00 97.69 82 PRO A CA 1
ATOM 654 C C . PRO A 1 82 ? -6.010 3.587 19.401 1.00 97.69 82 PRO A C 1
ATOM 656 O O . PRO A 1 82 ? -6.825 4.337 18.864 1.00 97.69 82 PRO A O 1
ATOM 659 N N . ASN A 1 83 ? -4.744 3.968 19.610 1.00 97.75 83 ASN A N 1
ATOM 660 C CA . ASN A 1 83 ? -4.233 5.299 19.266 1.00 97.75 83 ASN A CA 1
ATOM 661 C C . ASN A 1 83 ? -4.214 5.552 17.747 1.00 97.75 83 ASN A C 1
ATOM 663 O O . ASN A 1 83 ? -4.464 6.674 17.300 1.00 97.75 83 ASN A O 1
ATOM 667 N N . ALA A 1 84 ? -3.916 4.530 16.935 1.00 97.56 84 ALA A N 1
ATOM 668 C CA . ALA A 1 84 ? -3.972 4.650 15.480 1.00 97.56 84 ALA A CA 1
ATOM 669 C C . ALA A 1 84 ? -5.417 4.835 14.994 1.00 97.56 84 ALA A C 1
ATOM 671 O O . ALA A 1 84 ? -5.663 5.707 14.159 1.00 97.56 84 ALA A O 1
ATOM 672 N N . ALA A 1 85 ? -6.368 4.081 15.560 1.00 97.81 85 ALA A N 1
ATOM 673 C CA . ALA A 1 85 ? -7.790 4.221 15.258 1.00 97.81 85 ALA A CA 1
ATOM 674 C C . ALA A 1 85 ? -8.311 5.630 15.600 1.00 97.81 85 ALA A C 1
ATOM 676 O O . ALA A 1 85 ? -8.909 6.291 14.749 1.00 97.81 85 ALA A O 1
ATOM 677 N N . GLU A 1 86 ? -7.978 6.146 16.789 1.00 98.06 86 GLU A N 1
ATOM 678 C CA . GLU A 1 86 ? -8.268 7.528 17.197 1.00 98.06 86 GLU A CA 1
ATOM 679 C C . GLU A 1 86 ? -7.685 8.554 16.210 1.00 98.06 86 GLU A C 1
ATOM 681 O O . GLU A 1 86 ? -8.362 9.491 15.778 1.00 98.06 86 GLU A O 1
ATOM 686 N N . GLY A 1 87 ? -6.429 8.360 15.800 1.00 97.94 87 GLY A N 1
ATOM 687 C CA . GLY A 1 87 ? -5.746 9.240 14.857 1.00 97.94 87 GLY A CA 1
ATOM 688 C C . GLY A 1 87 ? -6.353 9.253 13.450 1.00 97.94 87 GLY A C 1
ATOM 689 O O . GLY A 1 87 ? -6.238 10.271 12.760 1.00 97.94 87 GLY A O 1
ATOM 690 N N . ILE A 1 88 ? -6.973 8.154 13.013 1.00 97.94 88 ILE A N 1
ATOM 691 C CA . ILE A 1 88 ? -7.710 8.079 11.743 1.00 97.94 88 ILE A CA 1
ATOM 692 C C . ILE A 1 88 ? -9.017 8.861 11.862 1.00 97.94 88 ILE A C 1
ATOM 694 O O . ILE A 1 88 ? -9.247 9.761 11.052 1.00 97.94 88 ILE A O 1
ATOM 698 N N . LEU A 1 89 ? -9.821 8.573 12.891 1.00 98.00 89 LEU A N 1
ATOM 699 C CA . LEU A 1 89 ? -11.107 9.236 13.136 1.00 98.00 89 LEU A CA 1
ATOM 700 C C . LEU A 1 89 ? -10.938 10.760 13.193 1.00 98.00 89 LEU A C 1
ATOM 702 O O . LEU A 1 89 ? -11.550 11.483 12.410 1.00 98.00 89 LEU A O 1
ATOM 706 N N . ARG A 1 90 ? -9.982 11.241 13.997 1.00 97.75 90 ARG A N 1
ATOM 707 C CA . ARG A 1 90 ? -9.679 12.675 14.127 1.00 97.75 90 ARG A CA 1
ATOM 708 C C . ARG A 1 90 ? -9.350 13.342 12.790 1.00 97.75 90 ARG A C 1
ATOM 710 O O . ARG A 1 90 ? -9.770 14.465 12.539 1.00 97.75 90 ARG A O 1
ATOM 717 N N . ARG A 1 91 ? -8.563 12.688 11.929 1.00 98.19 91 ARG A N 1
ATOM 718 C CA . ARG A 1 91 ? -8.189 13.256 10.621 1.00 98.19 91 ARG A CA 1
ATOM 719 C C . ARG A 1 91 ? -9.369 13.302 9.662 1.00 98.19 91 ARG A C 1
ATOM 721 O O . ARG A 1 91 ? -9.513 14.294 8.956 1.00 98.19 91 ARG A O 1
ATOM 728 N N . VAL A 1 92 ? -10.182 12.250 9.637 1.00 97.19 92 VAL A N 1
ATOM 729 C CA . VAL A 1 92 ? -11.388 12.182 8.806 1.00 97.19 92 VAL A CA 1
ATOM 730 C C . VAL A 1 92 ? -12.350 13.303 9.184 1.00 97.19 92 VAL A C 1
ATOM 732 O O . VAL A 1 92 ? -12.777 14.051 8.304 1.00 97.19 92 VAL A O 1
ATOM 735 N N . ASP A 1 93 ? -12.623 13.450 10.479 1.00 96.56 93 ASP A N 1
ATOM 736 C CA . ASP A 1 93 ? -13.570 14.440 10.989 1.00 96.56 93 ASP A CA 1
ATOM 737 C C . ASP A 1 93 ? -13.062 15.867 10.728 1.00 96.56 93 ASP A C 1
ATOM 739 O O . ASP A 1 93 ? -13.796 16.698 10.196 1.00 96.56 93 ASP A O 1
ATOM 743 N N . ASN A 1 94 ? -11.770 16.128 10.966 1.00 97.81 94 ASN A N 1
ATOM 744 C CA . ASN A 1 94 ? -11.155 17.432 10.692 1.00 97.81 94 ASN A CA 1
ATOM 745 C C . ASN A 1 94 ? -11.142 17.805 9.201 1.00 97.81 94 ASN A C 1
ATOM 747 O O . ASN A 1 94 ? -11.125 18.985 8.865 1.00 97.81 94 ASN A O 1
ATOM 751 N N . GLN A 1 95 ? -11.107 16.817 8.303 1.00 97.44 95 GLN A N 1
ATOM 752 C CA . GLN A 1 95 ? -11.157 17.039 6.855 1.00 97.44 95 GLN A CA 1
ATOM 753 C C . GLN A 1 95 ? -12.593 17.116 6.315 1.00 97.44 95 GLN A C 1
ATOM 755 O O . GLN A 1 95 ? -12.768 17.282 5.109 1.00 97.44 95 GLN A O 1
ATOM 760 N N . GLY A 1 96 ? -13.617 16.949 7.161 1.00 94.81 96 GLY A N 1
ATOM 761 C CA . GLY A 1 96 ? -15.016 16.909 6.727 1.00 94.81 96 GLY A CA 1
ATOM 762 C C . GLY A 1 96 ? -15.338 15.720 5.814 1.00 94.81 96 GLY A C 1
ATOM 763 O O . GLY A 1 96 ? -16.263 15.787 5.006 1.00 94.81 96 GLY A O 1
ATOM 764 N N . ARG A 1 97 ? -14.561 14.632 5.902 1.00 95.12 97 ARG A N 1
ATOM 765 C CA . ARG A 1 97 ? -14.761 13.417 5.099 1.00 95.12 97 ARG A CA 1
ATOM 766 C C . ARG A 1 97 ? -15.643 12.426 5.854 1.00 95.12 97 ARG A C 1
ATOM 768 O O . ARG A 1 97 ? -15.710 12.437 7.078 1.00 95.12 97 ARG A O 1
ATOM 775 N N . LYS A 1 98 ? -16.299 11.522 5.124 1.00 94.19 98 LYS A N 1
ATOM 776 C CA . LYS A 1 98 ? -17.064 10.413 5.711 1.00 94.19 98 LYS A CA 1
ATOM 777 C C . LYS A 1 98 ? -16.379 9.086 5.418 1.00 94.19 98 LYS A C 1
ATOM 779 O O . LYS A 1 98 ? -15.944 8.846 4.294 1.00 94.19 98 LYS A O 1
ATOM 784 N N . LEU A 1 99 ? -16.279 8.245 6.443 1.00 95.88 99 LEU A N 1
ATOM 785 C CA . LEU A 1 99 ? -15.894 6.846 6.290 1.00 95.88 99 LEU A CA 1
ATOM 786 C C . LEU A 1 99 ? -17.127 6.015 5.953 1.00 95.88 99 LEU A C 1
ATOM 788 O O . LEU A 1 99 ? -18.243 6.368 6.329 1.00 95.88 99 LEU A O 1
ATOM 792 N N . PHE A 1 100 ? -16.901 4.891 5.283 1.00 96.31 100 PHE A N 1
ATOM 793 C CA . PHE A 1 100 ? -17.899 3.836 5.189 1.00 96.31 100 PHE A CA 1
ATOM 794 C C . PHE A 1 100 ? -18.274 3.359 6.601 1.00 96.31 100 PHE A C 1
ATOM 796 O O . PHE A 1 100 ? -17.385 3.097 7.413 1.00 96.31 100 PHE A O 1
ATOM 803 N N . GLU A 1 101 ? -19.572 3.266 6.898 1.00 97.00 101 GLU A N 1
ATOM 804 C CA . GLU A 1 101 ? -20.060 3.097 8.275 1.00 97.00 101 GLU A CA 1
ATOM 805 C C . GLU A 1 101 ? -19.479 1.879 9.012 1.00 97.00 101 GLU A C 1
ATOM 807 O O . GLU A 1 101 ? -18.974 2.056 10.121 1.00 97.00 101 GLU A O 1
ATOM 812 N N . PRO A 1 102 ? -19.410 0.671 8.417 1.00 97.75 102 PRO A N 1
ATOM 813 C CA . PRO A 1 102 ? -18.759 -0.469 9.064 1.00 97.75 102 PRO A CA 1
ATOM 814 C C . PRO A 1 102 ? -17.313 -0.201 9.499 1.00 97.75 102 PRO A C 1
ATOM 816 O O . PRO A 1 102 ? -16.901 -0.639 10.571 1.00 97.75 102 PRO A O 1
ATOM 819 N N . LEU A 1 103 ? -16.550 0.559 8.706 1.00 96.75 103 LEU A N 1
ATOM 820 C CA . LEU A 1 103 ? -15.181 0.929 9.062 1.00 96.75 103 LEU A CA 1
ATOM 821 C C . LEU A 1 103 ? -15.158 1.952 10.202 1.00 96.75 103 LEU A C 1
ATOM 823 O O . LEU A 1 103 ? -14.337 1.825 11.107 1.00 96.75 103 LEU A O 1
ATOM 827 N N . ARG A 1 104 ? -16.061 2.942 10.198 1.00 97.75 104 ARG A N 1
ATOM 828 C CA . ARG A 1 104 ? -16.176 3.897 11.312 1.00 97.75 104 ARG A CA 1
ATOM 829 C C . ARG A 1 104 ? -16.489 3.176 12.622 1.00 97.75 104 ARG A C 1
ATOM 831 O O . ARG A 1 104 ? -15.786 3.394 13.603 1.00 97.75 104 ARG A O 1
ATOM 838 N N . VAL A 1 105 ? -17.483 2.286 12.620 1.00 98.19 105 VAL A N 1
ATOM 839 C CA . VAL A 1 105 ? -17.873 1.496 13.799 1.00 98.19 105 VAL A CA 1
ATOM 840 C C . VAL A 1 105 ? -16.698 0.664 14.317 1.00 98.19 105 VAL A C 1
ATOM 842 O O . VAL A 1 105 ? -16.394 0.712 15.507 1.00 98.19 105 VAL A O 1
ATOM 845 N N . ALA A 1 106 ? -15.993 -0.050 13.435 1.00 97.81 106 ALA A N 1
ATOM 846 C CA . ALA A 1 106 ? -14.834 -0.851 13.826 1.00 97.81 106 ALA A CA 1
ATOM 847 C C . ALA A 1 106 ? -13.711 -0.002 14.455 1.00 97.81 106 ALA A C 1
ATOM 849 O O . ALA A 1 106 ? -13.103 -0.419 15.440 1.00 97.81 106 ALA A O 1
ATOM 850 N N . LEU A 1 107 ? -13.459 1.200 13.926 1.00 97.94 107 LEU A N 1
ATOM 851 C CA . LEU A 1 107 ? -12.455 2.118 14.468 1.00 97.94 107 LEU A CA 1
ATOM 852 C C . LEU A 1 107 ? -12.847 2.677 15.842 1.00 97.94 107 LEU A C 1
ATOM 854 O O . LEU A 1 107 ? -11.981 2.781 16.707 1.00 97.94 107 LEU A O 1
ATOM 858 N N . GLU A 1 108 ? -14.119 3.015 16.070 1.00 97.88 108 GLU A N 1
ATOM 859 C CA . GLU A 1 108 ? -14.586 3.470 17.391 1.00 97.88 108 GLU A CA 1
ATOM 860 C C . GLU A 1 108 ? -14.484 2.349 18.439 1.00 97.88 108 GLU A C 1
ATOM 862 O O . GLU A 1 108 ? -14.038 2.594 19.560 1.00 97.88 108 GLU A O 1
ATOM 867 N N . ILE A 1 109 ? -14.805 1.104 18.061 1.00 98.12 109 ILE A N 1
ATOM 868 C CA . ILE A 1 109 ? -14.613 -0.073 18.925 1.00 98.12 109 ILE A CA 1
ATOM 869 C C . ILE A 1 109 ? -13.128 -0.264 19.265 1.00 98.12 109 ILE A C 1
ATOM 871 O O . ILE A 1 109 ? -12.793 -0.523 20.420 1.00 98.12 109 ILE A O 1
ATOM 875 N N . GLU A 1 110 ? -12.225 -0.139 18.288 1.00 97.56 110 GLU A N 1
ATOM 876 C CA . GLU A 1 110 ? -10.783 -0.289 18.526 1.00 97.56 110 GLU A CA 1
ATOM 877 C C . GLU A 1 110 ? -10.230 0.836 19.409 1.00 97.56 110 GLU A C 1
ATOM 879 O O . GLU A 1 110 ? -9.477 0.576 20.345 1.00 97.56 110 GLU A O 1
ATOM 884 N N . LYS A 1 111 ? -10.648 2.083 19.166 1.00 97.44 111 LYS A N 1
ATOM 885 C CA . LYS A 1 111 ? -10.288 3.253 19.981 1.00 97.44 111 LYS A CA 1
ATOM 886 C C . LYS A 1 111 ? -10.686 3.078 21.449 1.00 97.44 111 LYS A C 1
ATOM 888 O O . LYS A 1 111 ? -9.933 3.491 22.326 1.00 97.44 111 LYS A O 1
ATOM 893 N N . ALA A 1 112 ? -11.832 2.453 21.722 1.00 96.94 112 ALA A N 1
ATOM 894 C CA . ALA A 1 112 ? -12.332 2.228 23.079 1.00 96.94 112 ALA A CA 1
ATOM 895 C C . ALA A 1 112 ? -11.510 1.217 23.906 1.00 96.94 112 ALA A C 1
ATOM 897 O O . ALA A 1 112 ? -11.766 1.066 25.096 1.00 96.94 112 ALA A O 1
ATOM 898 N N . LYS A 1 113 ? -10.528 0.528 23.306 1.00 93.69 113 LYS A N 1
ATOM 899 C CA . LYS A 1 113 ? -9.617 -0.397 24.011 1.00 93.69 113 LYS A CA 1
ATOM 900 C C . LYS A 1 113 ? -8.405 0.296 24.650 1.00 93.69 113 LYS A C 1
ATOM 902 O O . LYS A 1 113 ? -7.538 -0.394 25.185 1.00 93.69 113 LYS A O 1
ATOM 907 N N . LYS A 1 114 ? -8.302 1.617 24.502 1.00 76.75 114 LYS A N 1
ATOM 908 C CA . LYS A 1 114 ? -7.301 2.462 25.159 1.00 76.75 114 LYS A CA 1
ATOM 909 C C . LYS A 1 114 ? -7.528 2.495 26.666 1.00 76.75 114 LYS A C 1
ATOM 911 O O . LYS A 1 114 ? -6.509 2.429 27.384 1.00 76.75 114 LYS A O 1
#

Solvent-accessible surface area (backbone atoms only — not comparable to full-atom values): 7369 Å² total; per-residue (Å²): 136,54,74,68,63,60,33,64,79,42,67,91,45,61,87,49,60,78,45,80,40,62,62,84,76,56,70,87,80,49,84,92,59,88,87,78,81,52,79,26,67,50,75,58,87,50,22,33,33,64,36,69,62,74,72,75,63,92,63,80,77,87,77,59,71,74,81,72,52,81,84,66,94,69,65,72,88,79,51,83,48,27,70,54,30,45,55,49,54,55,50,36,58,76,68,74,53,84,71,61,62,74,60,47,54,53,32,56,58,42,29,71,73,106

Secondary structure (DSSP, 8-state):
--HHHHHHT-GGGTTSPEEE--TTT--TT-TT------SEEEE-SSEEEEEPPPPS-SS-----GGGTS--SPPPGGGSPPHHHHHHHHHHHHHTT----HHHHHHHHHHHTT-

Foldseek 3Di:
DDPCVVCVVPVVCVVFDKAQAQPVPDDPVPPVDDDDAACDWQDDHRIITHDHDDPDPPDDDDDDPVVVDDPDDDDPVPDDALVNLVVVVVVCVVVVHDDDVVSNVVSVVRVVVD

Organism: NCBI:txid1076179

Sequence (114 aa):
MTVDEYKSFVPEFSKSNWVQDDLKCIDFTESSKSYKWPKAGLAWMDGYIGANVAPTPEVQIQSSLLDIVETTPVSRKYYLTPNAAEGILRRVDNQGRKLFEPLRVALEIEKAKK

Radius of gyration: 24.08 Å; Cα contacts (8 Å, |Δi|>4): 86; chains: 1; bounding box: 53×38×53 Å